Protein AF-U5MR21-F1 (afdb_monomer)

Nearest PDB structures (foldseek):
  6t9i-assembly1_B  TM=2.446E-01  e=3.624E+00  Saccharomyces cerevisiae S288C
  7np7-assembly1_DB  TM=2.078E-01  e=9.276E+00  Mycobacterium tuberculosis H37Rv

Radius of gyration: 25.92 Å; Cα contacts (8 Å, |Δi|>4): 46; chains: 1; bounding box: 43×28×65 Å

Sequence (100 aa):
MKKTINEFYAYNGNMGLSNFCKGKNMTKSQFHYFKKKLNINKETVIFHAVSLNEDANIIKSTETSAANEVIISIRKAKIHIPSSEILLISSIIKELMAKC

pLDDT: mean 79.18, std 14.65, range [44.41, 94.44]

Structure (mmCIF, N/CA/C/O backbone):
data_AF-U5MR21-F1
#
_entry.id   AF-U5MR21-F1
#
loop_
_atom_site.group_PDB
_atom_site.id
_atom_site.type_symbol
_atom_site.label_atom_id
_atom_site.label_alt_id
_atom_site.label_comp_id
_atom_site.label_asym_id
_atom_site.label_entity_id
_atom_site.label_seq_id
_atom_site.pdbx_PDB_ins_code
_atom_site.Cartn_x
_atom_site.Cartn_y
_atom_site.Cartn_z
_atom_site.occupancy
_atom_site.B_iso_or_equiv
_atom_site.auth_seq_id
_atom_site.auth_comp_id
_atom_site.auth_asym_id
_atom_site.auth_atom_id
_atom_site.pdbx_PDB_model_num
ATOM 1 N N . MET A 1 1 ? -16.718 1.307 26.752 1.00 84.75 1 MET A N 1
ATOM 2 C CA . MET A 1 1 ? -16.078 1.304 25.414 1.00 84.75 1 MET A CA 1
ATOM 3 C C . MET A 1 1 ? -14.656 0.765 25.370 1.00 84.75 1 MET A C 1
ATOM 5 O O . MET A 1 1 ? -14.424 -0.102 24.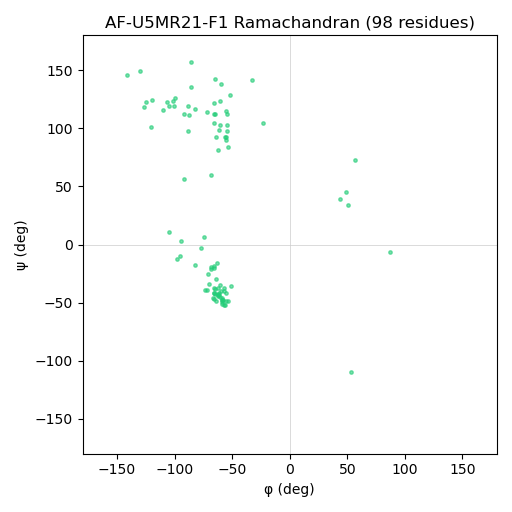541 1.00 84.75 1 MET A O 1
ATOM 9 N N . LYS A 1 2 ? -13.716 1.188 26.234 1.00 84.94 2 LYS A N 1
ATOM 10 C CA . LYS A 1 2 ? -12.339 0.639 26.227 1.00 84.94 2 LYS A CA 1
ATOM 11 C C . LYS A 1 2 ? -12.302 -0.895 26.331 1.00 84.94 2 LYS A C 1
ATOM 13 O O . LYS A 1 2 ? -11.692 -1.548 25.495 1.00 84.94 2 LYS A O 1
ATOM 18 N N . LYS A 1 3 ? -13.048 -1.458 27.290 1.00 87.44 3 LYS A N 1
ATOM 19 C CA . LYS A 1 3 ? -13.216 -2.910 27.474 1.00 87.44 3 LYS A CA 1
ATOM 20 C C . LYS A 1 3 ? -13.736 -3.607 26.209 1.00 87.44 3 LYS A C 1
ATOM 22 O O . LYS A 1 3 ? -13.130 -4.558 25.749 1.00 87.44 3 LYS A O 1
ATOM 27 N N . THR A 1 4 ? -14.796 -3.074 25.604 1.00 88.19 4 THR A N 1
ATOM 28 C CA . THR A 1 4 ? -15.415 -3.610 24.381 1.00 88.19 4 THR A CA 1
ATOM 29 C C . THR A 1 4 ? -14.446 -3.648 23.198 1.00 88.19 4 THR A C 1
ATOM 31 O O . THR A 1 4 ? -14.433 -4.607 22.442 1.00 88.19 4 THR A O 1
ATOM 34 N N . ILE A 1 5 ? -13.611 -2.624 23.027 1.00 88.69 5 ILE A N 1
ATOM 35 C CA . ILE A 1 5 ? -12.630 -2.604 21.934 1.00 88.69 5 ILE A CA 1
ATOM 36 C C . ILE A 1 5 ? -11.501 -3.606 22.200 1.00 88.69 5 ILE A C 1
ATOM 38 O O . ILE A 1 5 ? -11.082 -4.297 21.279 1.00 88.69 5 ILE A O 1
ATOM 42 N N . ASN A 1 6 ? -11.044 -3.740 23.447 1.00 88.56 6 ASN A N 1
ATOM 43 C CA . ASN A 1 6 ? -10.044 -4.749 23.807 1.00 88.56 6 ASN A CA 1
ATOM 44 C C . ASN A 1 6 ? -10.586 -6.179 23.656 1.00 88.56 6 ASN A C 1
ATOM 46 O O . ASN A 1 6 ? -9.863 -7.047 23.181 1.00 88.56 6 ASN A O 1
ATOM 50 N N . GLU A 1 7 ? -11.861 -6.408 23.993 1.00 89.44 7 GLU A N 1
ATOM 51 C CA . GLU A 1 7 ? -12.549 -7.682 23.744 1.00 89.44 7 GLU A CA 1
ATOM 52 C C . GLU A 1 7 ? -12.484 -8.061 22.261 1.00 89.44 7 GLU A C 1
ATOM 54 O O . GLU A 1 7 ? -12.204 -9.212 21.963 1.00 89.44 7 GLU A O 1
ATOM 59 N N . PHE A 1 8 ? -12.669 -7.113 21.330 1.00 88.94 8 PHE A N 1
ATOM 60 C CA . PHE A 1 8 ? -12.541 -7.391 19.893 1.00 88.94 8 PHE A CA 1
ATOM 61 C C . PHE A 1 8 ? -11.150 -7.922 19.517 1.00 88.94 8 PHE A C 1
ATOM 63 O O . PHE A 1 8 ? -11.051 -8.912 18.795 1.00 88.94 8 PHE A O 1
ATOM 70 N N . TYR A 1 9 ? -10.080 -7.301 20.020 1.00 85.81 9 TYR A N 1
ATOM 71 C CA . TYR A 1 9 ? -8.713 -7.738 19.714 1.00 85.81 9 TYR A CA 1
ATOM 72 C C . TYR A 1 9 ? -8.343 -9.068 20.378 1.00 85.81 9 TYR A C 1
ATOM 74 O O . TYR A 1 9 ? -7.52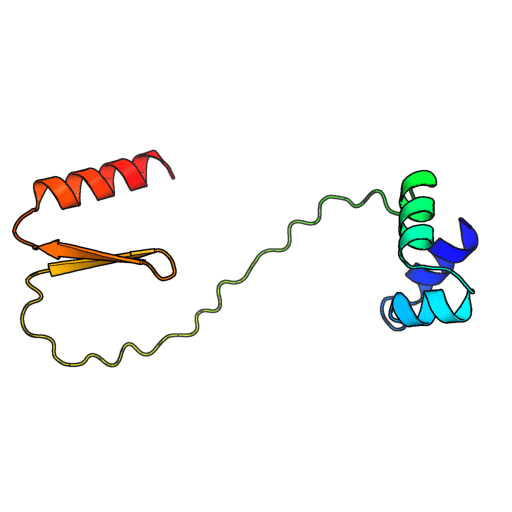9 -9.801 19.829 1.00 85.81 9 TYR A O 1
ATOM 82 N N . ALA A 1 10 ? -8.986 -9.428 21.492 1.00 87.00 10 ALA A N 1
ATOM 83 C CA . ALA A 1 10 ? -8.800 -10.733 22.126 1.00 87.00 10 ALA A CA 1
ATOM 84 C C . ALA A 1 10 ? -9.300 -11.906 21.259 1.00 87.00 10 ALA A C 1
ATOM 86 O O . ALA A 1 10 ? -8.874 -13.039 21.468 1.00 87.00 10 ALA A O 1
ATOM 87 N N . TYR A 1 11 ? -10.159 -11.655 20.261 1.00 84.00 11 TYR A N 1
ATOM 88 C CA . TYR A 1 11 ? -10.621 -12.691 19.332 1.00 84.00 11 TYR A CA 1
ATOM 89 C C . TYR A 1 11 ? -9.593 -13.064 18.247 1.00 84.00 11 TYR A C 1
ATOM 91 O O . TYR A 1 11 ? -9.888 -13.964 17.464 1.00 84.00 11 TYR A O 1
ATOM 99 N N . ASN A 1 12 ? -8.420 -12.408 18.169 1.00 74.81 12 ASN A N 1
ATOM 100 C CA . ASN A 1 12 ? -7.303 -12.750 17.263 1.00 74.81 12 ASN A CA 1
ATOM 101 C C . ASN A 1 12 ? -7.719 -13.100 15.812 1.00 74.81 12 ASN A C 1
ATOM 103 O O . ASN A 1 12 ? -7.180 -14.012 15.197 1.00 74.81 12 ASN A O 1
ATOM 107 N N . GLY A 1 13 ? -8.697 -12.381 15.250 1.00 76.62 13 GLY A N 1
ATOM 108 C CA . GLY A 1 13 ? -9.152 -12.580 13.866 1.00 76.62 13 GLY A CA 1
ATOM 109 C C . GLY A 1 13 ? -10.245 -13.639 13.660 1.00 76.62 13 GLY A C 1
ATOM 110 O O . GLY A 1 13 ? -10.819 -13.689 12.577 1.00 76.62 13 GLY A O 1
ATOM 111 N N . ASN A 1 14 ? -10.631 -14.400 14.691 1.00 82.69 14 ASN A N 1
ATOM 112 C CA . ASN A 1 14 ? -11.711 -15.397 14.602 1.00 82.69 14 ASN A CA 1
ATOM 113 C C . ASN A 1 14 ? -13.104 -14.774 14.407 1.00 82.69 14 ASN A C 1
ATOM 115 O O . ASN A 1 14 ? -14.042 -15.446 13.981 1.00 82.69 14 ASN A O 1
ATOM 119 N N . MET A 1 15 ? -13.265 -13.485 14.723 1.00 85.81 15 MET A N 1
ATOM 120 C CA . MET A 1 15 ? -14.524 -12.761 14.574 1.00 85.81 15 MET A CA 1
ATOM 121 C C . MET A 1 15 ? -14.316 -11.486 13.758 1.00 85.81 15 MET A C 1
ATOM 123 O O . MET A 1 15 ? -13.606 -10.569 14.168 1.00 85.81 15 MET A O 1
ATOM 127 N N . GLY A 1 16 ? -14.989 -11.394 12.609 1.00 89.12 16 GLY A N 1
ATOM 128 C CA . GLY A 1 16 ? -14.962 -10.190 11.784 1.00 89.12 16 GLY A CA 1
ATOM 129 C C . GLY A 1 16 ? -15.601 -8.989 12.490 1.00 89.12 16 GLY A C 1
ATOM 130 O O . GLY A 1 16 ? -16.645 -9.116 13.138 1.00 89.12 16 GLY A O 1
ATOM 131 N N . LEU A 1 17 ? -15.027 -7.795 12.292 1.00 89.88 17 LEU A N 1
ATOM 132 C CA . LEU A 1 17 ? -15.481 -6.544 12.922 1.00 89.88 17 LEU A CA 1
ATOM 133 C C . LEU A 1 17 ? -16.985 -6.291 12.743 1.00 89.88 17 LEU A C 1
ATOM 135 O O . LEU A 1 17 ? -17.644 -5.793 13.651 1.00 89.88 17 LEU A O 1
ATOM 139 N N . SER A 1 18 ? -17.545 -6.661 11.588 1.00 91.00 18 SER A N 1
ATOM 140 C CA . SER A 1 18 ? -18.973 -6.486 11.308 1.00 91.00 18 SER A CA 1
ATOM 141 C C . SER A 1 18 ? -19.866 -7.327 12.223 1.00 91.00 18 SER A C 1
ATOM 143 O O . SER A 1 18 ? -20.880 -6.829 12.705 1.00 91.00 18 SER A O 1
ATOM 145 N N . ASN A 1 19 ? -19.491 -8.582 12.476 1.00 91.69 19 ASN A N 1
ATOM 146 C CA . ASN A 1 19 ? -20.252 -9.484 13.341 1.00 91.69 19 ASN A CA 1
ATOM 147 C C . ASN A 1 19 ? -20.091 -9.084 14.806 1.00 91.69 19 ASN A C 1
ATOM 149 O O . ASN A 1 19 ? -21.068 -9.068 15.551 1.00 91.69 19 ASN A O 1
ATOM 153 N N . PHE A 1 20 ? -18.882 -8.673 15.196 1.00 93.94 20 PHE A N 1
ATOM 154 C CA . PHE A 1 20 ? -18.624 -8.138 16.529 1.00 93.94 20 PHE A CA 1
ATOM 155 C C . PHE A 1 20 ? -19.482 -6.897 16.822 1.00 93.94 20 PHE A C 1
ATOM 157 O O . PHE A 1 20 ? -20.145 -6.814 17.854 1.00 93.94 20 PHE A O 1
ATOM 164 N N . CYS A 1 21 ? -19.520 -5.952 15.878 1.00 92.69 21 CYS A N 1
ATOM 165 C CA . CYS A 1 21 ? -20.306 -4.725 15.988 1.00 92.69 21 CYS A CA 1
ATOM 166 C C . CYS A 1 21 ? -21.815 -5.007 16.102 1.00 92.69 21 CYS A C 1
ATOM 168 O O . CYS A 1 21 ? -22.473 -4.409 16.954 1.00 92.69 21 CYS A O 1
ATOM 170 N N . LYS A 1 22 ? -22.346 -5.968 15.327 1.00 92.50 22 LYS A N 1
ATOM 171 C CA . LYS A 1 22 ? -23.746 -6.418 15.438 1.00 92.50 22 LYS A CA 1
ATOM 172 C C . LYS A 1 22 ? -24.067 -6.952 16.837 1.00 92.50 22 LYS A C 1
ATOM 174 O O . LYS A 1 22 ? -25.029 -6.501 17.442 1.00 92.50 22 LYS A O 1
ATOM 179 N N . GLY A 1 23 ? -23.236 -7.845 17.381 1.00 90.88 23 GLY A N 1
ATOM 180 C CA . GLY A 1 23 ? -23.455 -8.427 18.714 1.00 90.88 23 GLY A CA 1
ATOM 181 C C . GLY A 1 23 ? -23.354 -7.424 19.870 1.00 90.88 23 GLY A C 1
ATOM 182 O O . GLY A 1 23 ? -23.865 -7.675 20.957 1.00 90.88 23 GLY A O 1
ATOM 183 N N . LYS A 1 24 ? -22.704 -6.276 19.649 1.00 90.62 24 LYS A N 1
ATOM 184 C CA . LYS A 1 24 ? -22.558 -5.198 20.638 1.00 90.62 24 LYS A CA 1
ATOM 185 C C . LYS A 1 24 ? -23.467 -3.989 20.364 1.00 90.62 24 LYS A C 1
ATOM 187 O O . LYS A 1 24 ? -23.271 -2.962 21.008 1.00 90.62 24 LYS A O 1
ATOM 192 N N . ASN A 1 25 ? -24.427 -4.091 19.433 1.00 91.94 25 ASN A N 1
ATOM 193 C CA . ASN A 1 25 ? -25.327 -2.999 19.023 1.00 91.94 25 ASN A CA 1
ATOM 194 C C . ASN A 1 25 ? -24.588 -1.687 18.707 1.00 91.94 25 ASN A C 1
ATOM 196 O O . ASN A 1 25 ? -24.970 -0.605 19.147 1.00 91.94 25 ASN A O 1
ATOM 200 N N . MET A 1 26 ? -23.492 -1.788 17.956 1.00 93.00 26 MET A N 1
ATOM 201 C CA . MET A 1 26 ? -22.626 -0.661 17.621 1.00 93.00 26 MET A CA 1
ATOM 202 C C . MET A 1 26 ? -22.365 -0.618 16.115 1.00 93.00 26 MET A C 1
ATOM 204 O O . MET A 1 26 ? -22.302 -1.650 15.452 1.00 93.00 26 MET A O 1
ATOM 208 N N . THR A 1 27 ? -22.169 0.574 15.555 1.00 94.44 27 THR A N 1
ATOM 209 C CA . THR A 1 27 ? -21.739 0.730 14.159 1.00 94.44 27 THR A CA 1
ATOM 210 C C . THR A 1 27 ? -20.215 0.658 14.024 1.00 94.44 27 THR A C 1
ATOM 212 O O . THR A 1 27 ? -19.469 0.981 14.952 1.00 94.44 27 THR A O 1
ATOM 215 N N . LYS A 1 28 ? -19.715 0.308 12.832 1.00 93.62 28 LYS A N 1
ATOM 216 C CA . LYS A 1 28 ? -18.266 0.333 12.548 1.00 93.62 28 LYS A CA 1
ATOM 217 C C . LYS A 1 28 ? -17.666 1.722 12.798 1.00 93.62 28 LYS A C 1
ATOM 219 O O . LYS A 1 28 ? -16.589 1.836 13.376 1.00 93.62 28 LYS A O 1
ATOM 224 N N . SER A 1 29 ? -18.383 2.783 12.430 1.00 93.56 29 SER A N 1
ATOM 225 C CA . SER A 1 29 ? -17.942 4.166 12.643 1.00 93.56 29 SER A CA 1
ATOM 226 C C . SER A 1 29 ? -17.773 4.490 14.127 1.00 93.56 29 SER A C 1
ATOM 228 O O . SER A 1 29 ? -16.753 5.056 14.514 1.00 93.56 29 SER A O 1
ATOM 230 N N . GLN A 1 30 ? -18.722 4.076 14.974 1.00 93.50 30 GLN A N 1
ATOM 231 C CA . GLN A 1 30 ? -18.607 4.228 16.427 1.00 93.50 30 GLN A CA 1
ATOM 232 C C . GLN A 1 30 ? -17.413 3.443 16.978 1.00 93.50 30 GLN A C 1
ATOM 234 O O . GLN A 1 30 ? -16.647 3.984 17.777 1.00 93.50 30 GLN A O 1
ATOM 239 N N . PHE A 1 31 ? -17.202 2.209 16.510 1.00 93.69 31 PHE A N 1
ATOM 240 C CA . PHE A 1 31 ? -16.036 1.412 16.891 1.00 93.69 31 PHE A CA 1
ATOM 241 C C . PHE A 1 31 ? -14.725 2.153 16.584 1.00 93.69 31 PHE A C 1
ATOM 243 O O . PHE A 1 31 ? -13.900 2.341 17.480 1.00 93.69 31 PHE A O 1
ATOM 250 N N . HIS A 1 32 ? -14.547 2.630 15.347 1.00 92.00 32 HIS A N 1
ATOM 251 C CA . HIS A 1 32 ? -13.340 3.355 14.939 1.00 92.00 32 HIS A CA 1
ATOM 252 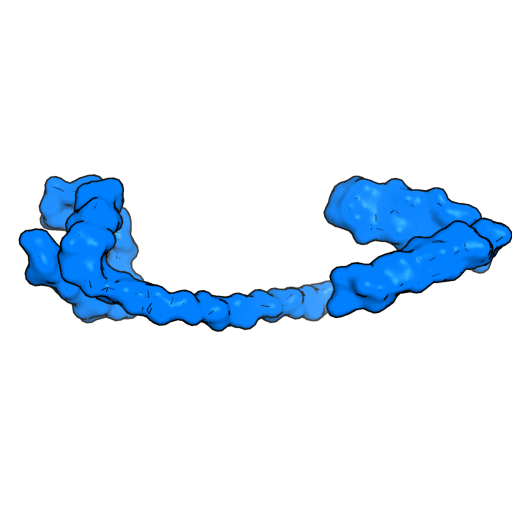C C . HIS A 1 32 ? -13.178 4.692 15.673 1.00 92.00 32 HIS A C 1
ATOM 254 O O . HIS A 1 32 ? -12.066 5.032 16.081 1.00 92.00 32 HIS A O 1
ATOM 260 N N . TYR A 1 33 ? -14.274 5.420 15.904 1.00 93.69 33 TYR A N 1
ATOM 261 C CA . TYR A 1 33 ? -14.263 6.662 16.675 1.00 93.69 33 TYR A CA 1
ATOM 262 C C . TYR A 1 33 ? -13.746 6.429 18.097 1.00 93.69 33 TYR A C 1
ATOM 264 O O . TYR A 1 33 ? -12.815 7.105 18.534 1.00 93.69 33 TYR A O 1
ATOM 272 N N . PHE A 1 34 ? -14.294 5.441 18.811 1.00 91.38 34 PHE A N 1
ATOM 273 C CA . PHE A 1 34 ? -13.857 5.134 20.172 1.00 91.38 34 PHE A CA 1
ATOM 274 C C . PHE A 1 34 ? -12.454 4.526 20.213 1.00 91.38 34 PHE A C 1
ATOM 276 O O . PHE A 1 34 ? -11.705 4.845 21.133 1.00 91.38 34 PHE A O 1
ATOM 283 N N . LYS A 1 35 ? -12.060 3.722 19.215 1.00 89.50 35 LYS A N 1
ATOM 284 C CA . LYS A 1 35 ? -10.684 3.214 19.075 1.00 89.50 35 LYS A CA 1
ATOM 285 C C . LYS A 1 35 ? -9.692 4.374 19.017 1.00 89.50 35 LYS A C 1
ATOM 287 O O . LYS A 1 35 ? -8.764 4.421 19.822 1.00 89.50 35 LYS A O 1
ATOM 292 N N . LYS A 1 36 ? -9.941 5.339 18.122 1.00 88.56 36 LYS A N 1
ATOM 293 C CA . LYS A 1 36 ? -9.112 6.539 17.947 1.00 88.56 36 LYS A CA 1
ATOM 294 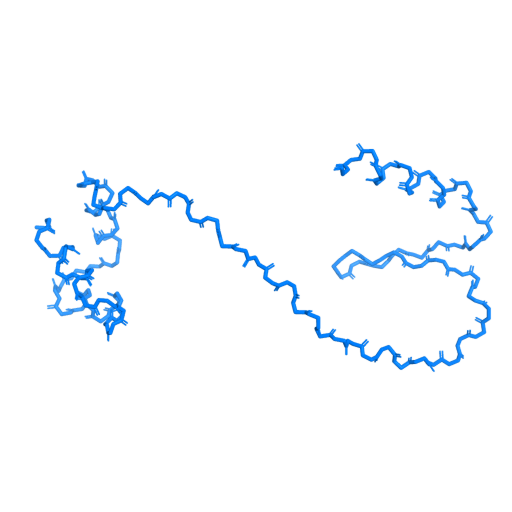C C . LYS A 1 36 ? -9.126 7.422 19.195 1.00 88.56 36 LYS A C 1
ATOM 296 O O . LYS A 1 36 ? -8.069 7.792 19.689 1.00 88.56 36 LYS A O 1
ATOM 301 N N . LYS A 1 37 ? -10.309 7.713 19.749 1.00 89.69 37 LYS A N 1
ATOM 302 C CA . LYS A 1 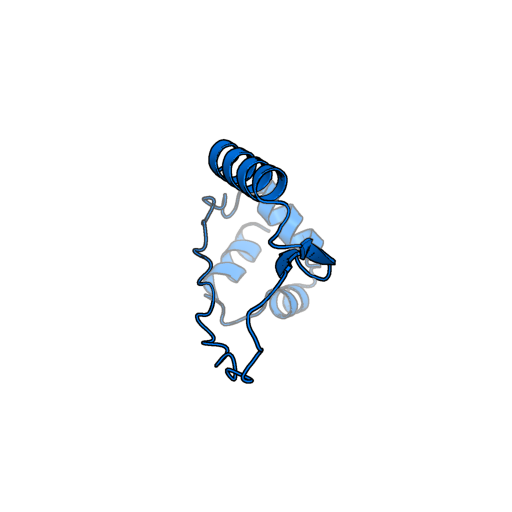37 ? -10.475 8.563 20.942 1.00 89.69 37 LYS A CA 1
ATOM 303 C C . LYS A 1 37 ? -9.765 8.003 22.176 1.00 89.69 37 LYS A C 1
ATOM 305 O O . LYS A 1 37 ? -9.276 8.767 22.997 1.00 89.69 37 LYS A O 1
ATOM 310 N N . LEU A 1 38 ? -9.727 6.680 22.317 1.00 88.69 38 LEU A N 1
ATOM 311 C CA . LEU A 1 38 ? -9.132 5.998 23.467 1.00 88.69 38 LEU A CA 1
ATOM 312 C C . LEU A 1 38 ? -7.667 5.591 23.239 1.00 88.69 38 LEU A C 1
ATOM 314 O O . LEU A 1 38 ? -7.091 4.958 24.122 1.00 88.69 38 LEU A O 1
ATOM 318 N N . ASN A 1 39 ? -7.073 5.935 22.086 1.00 83.88 39 ASN A N 1
ATOM 319 C CA . ASN A 1 39 ? -5.715 5.541 21.687 1.00 83.88 39 ASN A CA 1
ATOM 320 C C . ASN A 1 39 ? -5.452 4.027 21.827 1.00 83.88 39 ASN A C 1
ATOM 322 O O . ASN A 1 39 ? -4.346 3.605 22.163 1.00 83.88 39 ASN A O 1
ATOM 326 N N . ILE A 1 40 ? -6.477 3.203 21.591 1.00 75.88 40 ILE A N 1
ATOM 327 C CA . ILE A 1 40 ? -6.357 1.743 21.654 1.00 75.88 40 ILE A CA 1
ATOM 328 C C . ILE A 1 40 ? -5.777 1.286 20.322 1.00 75.88 40 ILE A C 1
ATOM 330 O O . ILE A 1 40 ? -6.405 1.485 19.281 1.00 75.88 40 ILE A O 1
ATOM 334 N N . ASN A 1 41 ? -4.585 0.692 20.370 1.00 64.31 41 ASN A N 1
ATOM 335 C CA . ASN A 1 41 ? -3.739 0.429 19.209 1.00 64.31 41 ASN A CA 1
ATOM 336 C C . ASN A 1 41 ? -3.433 1.724 18.450 1.00 64.31 41 ASN A C 1
ATOM 338 O O . ASN A 1 41 ? -3.953 1.945 17.356 1.00 64.31 41 ASN A O 1
ATOM 342 N N . LYS A 1 42 ? -2.574 2.582 19.023 1.00 61.78 42 LYS A N 1
ATOM 343 C CA . LYS A 1 42 ? -1.723 3.449 18.194 1.00 61.78 42 LYS A CA 1
ATOM 344 C C . LYS A 1 42 ? -0.951 2.505 17.279 1.00 61.78 42 LYS A C 1
ATOM 346 O O . LYS A 1 42 ? 0.030 1.910 17.708 1.00 61.78 42 LYS A O 1
ATOM 351 N N . GLU A 1 43 ? -1.502 2.266 16.096 1.00 61.97 43 GLU A N 1
ATOM 352 C CA . GLU A 1 43 ? -0.906 1.411 15.084 1.00 61.97 43 GLU A CA 1
ATOM 353 C C . GLU A 1 43 ? 0.498 1.952 14.840 1.00 61.97 43 GLU A C 1
ATOM 355 O O . GLU A 1 43 ? 0.679 3.075 14.367 1.00 61.97 43 GLU A O 1
ATOM 360 N N . THR A 1 44 ? 1.500 1.170 15.237 1.00 59.19 44 THR A N 1
ATOM 361 C CA . THR A 1 44 ? 2.802 1.253 14.597 1.00 59.19 44 THR A CA 1
ATOM 362 C C . THR A 1 44 ? 2.520 1.130 13.109 1.00 59.19 44 THR A C 1
ATOM 364 O O . THR A 1 44 ? 1.745 0.271 12.698 1.00 59.19 44 THR A O 1
ATOM 367 N N . VAL A 1 45 ? 3.037 2.047 12.301 1.00 60.38 45 VAL A N 1
ATOM 368 C CA . VAL A 1 45 ? 2.858 1.974 10.851 1.00 60.38 45 VAL A CA 1
ATOM 369 C C . VAL A 1 45 ? 3.489 0.658 10.396 1.00 60.38 45 V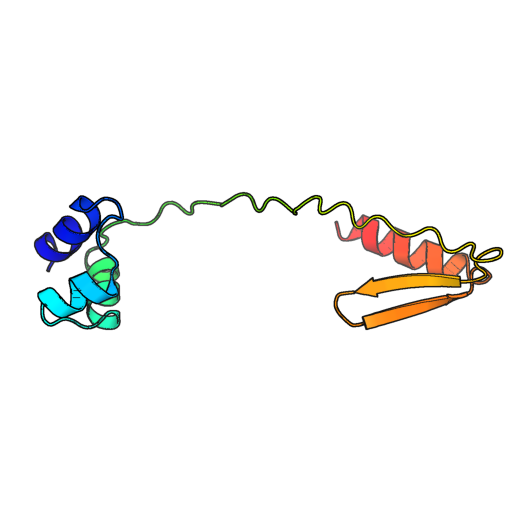AL A C 1
ATOM 371 O O . VAL A 1 45 ? 4.710 0.532 10.371 1.00 60.38 45 VAL A O 1
ATOM 374 N N . ILE A 1 46 ? 2.661 -0.354 10.122 1.00 61.75 46 ILE A N 1
ATOM 375 C CA . ILE A 1 46 ? 3.127 -1.658 9.655 1.00 61.75 46 ILE A CA 1
ATOM 376 C C . ILE A 1 46 ? 3.209 -1.567 8.138 1.00 61.75 46 ILE A C 1
ATOM 378 O O . ILE A 1 46 ? 2.204 -1.689 7.432 1.00 61.75 46 ILE A O 1
ATOM 382 N N . PHE A 1 47 ? 4.416 -1.321 7.638 1.00 63.41 47 PHE A N 1
ATOM 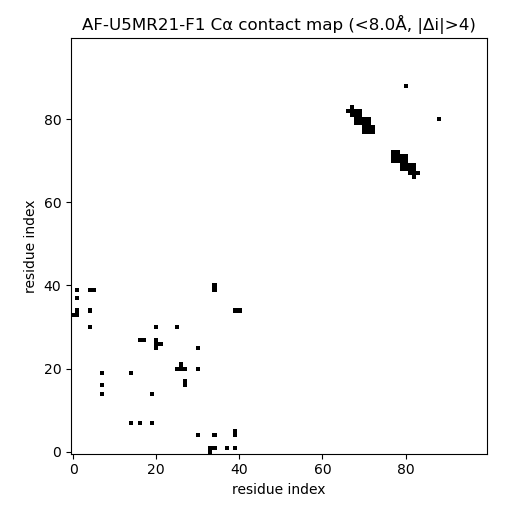383 C CA . PHE A 1 47 ? 4.712 -1.467 6.222 1.00 63.41 47 PHE A CA 1
ATOM 384 C C . PHE A 1 47 ? 4.573 -2.944 5.859 1.00 63.41 47 PHE A C 1
ATOM 386 O O . PHE A 1 47 ? 5.336 -3.786 6.325 1.00 63.41 47 PHE A O 1
ATOM 393 N N . HIS A 1 48 ? 3.563 -3.259 5.055 1.00 58.69 48 HIS A N 1
ATOM 394 C CA . HIS A 1 48 ? 3.415 -4.587 4.481 1.00 58.69 48 HIS A CA 1
ATOM 395 C C . HIS A 1 48 ? 4.197 -4.602 3.173 1.00 58.69 48 HIS A C 1
ATOM 397 O O . HIS A 1 48 ? 3.919 -3.804 2.276 1.00 58.69 48 HIS A O 1
ATOM 403 N N . ALA A 1 49 ? 5.194 -5.481 3.080 1.00 68.62 49 ALA A N 1
ATOM 404 C CA . ALA A 1 49 ? 5.875 -5.732 1.821 1.00 68.62 49 ALA A CA 1
ATOM 405 C C . ALA A 1 49 ? 4.845 -6.257 0.811 1.00 68.62 49 ALA A C 1
ATOM 407 O O . ALA A 1 49 ? 4.142 -7.232 1.078 1.00 68.62 49 ALA A O 1
ATOM 408 N N . VAL A 1 50 ? 4.727 -5.584 -0.331 1.00 66.81 50 VAL A N 1
ATOM 409 C CA . VAL A 1 50 ? 3.915 -6.066 -1.447 1.00 66.81 50 VAL A CA 1
ATOM 410 C C . VAL A 1 50 ? 4.818 -6.964 -2.279 1.00 66.81 50 VAL A C 1
ATOM 412 O O . VAL A 1 50 ? 5.769 -6.481 -2.890 1.00 66.81 50 VAL A O 1
ATOM 415 N N . SER A 1 51 ? 4.540 -8.266 -2.292 1.00 67.06 51 SER A N 1
ATOM 416 C CA . SER A 1 51 ? 5.128 -9.162 -3.281 1.00 67.06 51 SER A CA 1
ATOM 417 C C . SER A 1 51 ? 4.474 -8.857 -4.624 1.00 67.06 51 SER A C 1
ATOM 419 O O . SER A 1 51 ? 3.268 -9.048 -4.795 1.00 67.06 51 SER A O 1
ATOM 421 N N . LEU A 1 52 ? 5.251 -8.347 -5.576 1.00 67.00 52 LEU A N 1
ATOM 422 C CA . LEU A 1 52 ? 4.843 -8.390 -6.972 1.00 67.00 52 LEU A CA 1
ATOM 423 C C . LEU A 1 52 ? 4.820 -9.870 -7.337 1.00 67.00 52 LEU A C 1
ATOM 425 O O . LEU A 1 52 ? 5.865 -10.513 -7.304 1.00 67.00 52 LEU A O 1
ATOM 429 N N . ASN A 1 53 ? 3.634 -10.427 -7.587 1.00 60.75 53 ASN A N 1
ATOM 430 C CA . ASN A 1 53 ? 3.548 -11.781 -8.110 1.00 60.75 53 ASN A CA 1
ATOM 431 C C . ASN A 1 53 ? 4.389 -11.814 -9.385 1.00 60.75 53 ASN A C 1
ATOM 433 O O . ASN A 1 53 ? 4.057 -11.149 -10.369 1.00 60.75 53 ASN A O 1
ATOM 437 N N . GLU A 1 54 ? 5.469 -12.590 -9.359 1.00 58.75 54 GLU A N 1
ATOM 438 C CA . GLU A 1 54 ? 6.111 -13.123 -10.551 1.00 58.75 54 GLU A CA 1
ATOM 439 C C . GLU A 1 54 ? 5.153 -14.149 -11.163 1.00 58.75 54 GLU A C 1
ATOM 441 O O . GLU A 1 54 ? 5.461 -15.330 -11.302 1.00 58.75 54 GLU A O 1
ATOM 446 N N . ASP A 1 55 ? 3.947 -13.709 -11.526 1.00 53.34 55 ASP A N 1
ATOM 447 C CA . ASP A 1 55 ? 3.228 -14.375 -12.587 1.00 53.34 55 ASP A CA 1
ATOM 448 C C . ASP A 1 55 ? 4.117 -14.140 -13.799 1.00 53.34 55 ASP A C 1
ATOM 450 O O . ASP A 1 55 ? 4.082 -13.083 -14.438 1.00 53.34 55 ASP A O 1
ATOM 454 N N . ALA A 1 56 ? 5.002 -15.110 -14.033 1.00 51.12 56 ALA A N 1
ATOM 455 C CA . ALA A 1 56 ? 5.670 -15.328 -15.288 1.00 51.12 56 ALA A CA 1
ATOM 456 C C . ALA A 1 56 ? 4.552 -15.431 -16.322 1.00 51.12 56 ALA A C 1
ATOM 458 O O . ALA A 1 56 ? 4.061 -16.508 -16.657 1.00 51.12 56 ALA A O 1
ATOM 459 N N . ASN A 1 57 ? 4.101 -14.270 -16.795 1.00 52.91 57 ASN A N 1
ATOM 460 C CA . ASN A 1 57 ? 3.461 -14.135 -18.072 1.00 52.91 57 ASN A CA 1
ATOM 461 C C . ASN A 1 57 ? 4.488 -14.733 -19.011 1.00 52.91 57 ASN A C 1
ATOM 463 O O . ASN A 1 57 ? 5.492 -14.102 -19.335 1.00 52.91 57 ASN A O 1
ATOM 467 N N . ILE A 1 58 ? 4.272 -16.000 -19.353 1.00 54.03 58 ILE A N 1
ATOM 468 C CA . ILE A 1 58 ? 4.885 -16.646 -20.489 1.00 54.03 58 ILE A CA 1
ATOM 469 C C . ILE A 1 58 ? 4.501 -15.728 -21.641 1.00 54.03 58 ILE A C 1
ATOM 471 O O . ILE A 1 58 ? 3.393 -15.799 -22.177 1.00 54.03 58 ILE A O 1
ATOM 475 N N . ILE A 1 59 ? 5.386 -14.777 -21.940 1.00 53.59 59 ILE A N 1
ATOM 476 C CA . ILE A 1 59 ? 5.343 -13.996 -23.156 1.00 53.59 59 ILE A CA 1
ATOM 477 C C . ILE A 1 59 ? 5.496 -15.079 -24.204 1.00 53.59 59 ILE A C 1
ATOM 479 O O . ILE A 1 59 ? 6.587 -15.599 -24.420 1.00 53.59 59 ILE A O 1
ATOM 483 N N . LYS A 1 60 ? 4.369 -15.508 -24.777 1.00 45.78 60 LYS A N 1
ATOM 484 C CA . LYS A 1 60 ? 4.376 -16.270 -26.012 1.00 45.78 60 LYS A CA 1
ATOM 485 C C . LYS A 1 60 ? 5.162 -15.392 -26.967 1.00 45.78 60 LYS A C 1
ATOM 487 O O . LYS A 1 60 ? 4.651 -14.358 -27.399 1.00 45.78 60 LYS A O 1
ATOM 492 N N . SER A 1 61 ? 6.415 -15.764 -27.203 1.00 46.38 61 SER A N 1
ATOM 493 C CA . SER A 1 61 ? 7.258 -15.214 -28.247 1.00 46.38 61 SER A CA 1
ATOM 494 C C . SER A 1 61 ? 6.567 -15.564 -29.554 1.00 46.38 61 SER A C 1
ATOM 496 O O . SER A 1 61 ? 6.831 -16.587 -30.177 1.00 46.38 61 SER A O 1
ATOM 498 N N . THR A 1 62 ? 5.574 -14.756 -29.901 1.00 44.41 62 THR A N 1
ATOM 499 C CA . THR A 1 62 ? 5.150 -14.635 -31.278 1.00 44.41 62 THR A CA 1
ATOM 500 C C . THR A 1 62 ? 6.343 -14.011 -31.967 1.00 44.41 62 THR A C 1
ATOM 502 O O . THR A 1 62 ? 6.883 -13.006 -31.508 1.00 44.41 62 THR A O 1
ATOM 505 N N . GLU A 1 63 ? 6.843 -14.715 -32.969 1.00 52.31 63 GLU A N 1
ATOM 506 C CA . GLU A 1 63 ? 7.937 -14.291 -33.821 1.00 52.31 63 GLU A CA 1
ATOM 507 C C . GLU A 1 63 ? 7.577 -12.935 -34.437 1.00 52.31 63 GLU A C 1
ATOM 509 O O . GLU A 1 63 ? 6.930 -12.852 -35.477 1.00 52.31 63 GLU A O 1
ATOM 514 N N . THR A 1 64 ? 7.928 -11.846 -33.762 1.00 46.88 64 THR A N 1
ATOM 515 C CA . THR A 1 64 ? 7.819 -10.509 -34.331 1.00 46.88 64 THR A CA 1
ATOM 516 C C . THR A 1 64 ? 9.144 -10.184 -34.983 1.00 46.88 64 THR A C 1
ATOM 518 O O . THR A 1 64 ? 10.171 -10.044 -34.316 1.00 46.88 64 THR A O 1
ATOM 521 N N . SER A 1 65 ? 9.090 -10.100 -36.312 1.00 52.22 65 SER A N 1
ATOM 522 C CA . SER A 1 65 ? 10.061 -9.442 -37.178 1.00 52.22 65 SER A CA 1
ATOM 523 C C . SER A 1 65 ? 10.685 -8.231 -36.484 1.00 52.22 65 SER A C 1
ATOM 525 O O . SER A 1 65 ? 9.973 -7.527 -35.770 1.00 52.22 65 SER A O 1
ATOM 527 N N . ALA A 1 66 ? 11.990 -8.018 -36.699 1.00 56.19 66 ALA A N 1
ATOM 528 C CA . ALA A 1 66 ? 12.797 -6.928 -36.141 1.00 56.19 66 ALA A CA 1
ATOM 529 C C . ALA A 1 66 ? 11.940 -5.718 -35.728 1.00 56.19 66 ALA A C 1
ATOM 531 O O . ALA A 1 66 ? 11.408 -5.003 -36.578 1.00 56.19 66 ALA A O 1
ATOM 532 N N . ALA A 1 67 ? 11.729 -5.564 -34.419 1.00 62.47 67 ALA A N 1
ATOM 533 C CA . ALA A 1 67 ? 10.804 -4.575 -33.892 1.00 62.47 67 ALA A CA 1
ATOM 534 C C . ALA A 1 67 ? 11.334 -3.167 -34.205 1.00 62.47 67 ALA A C 1
ATOM 536 O O . ALA A 1 67 ? 12.276 -2.675 -33.582 1.00 62.47 67 ALA A O 1
ATOM 537 N N . ASN A 1 68 ? 10.713 -2.513 -35.187 1.00 78.12 68 ASN A N 1
ATOM 538 C CA . ASN A 1 68 ? 11.009 -1.132 -35.574 1.00 78.12 68 ASN A CA 1
ATOM 539 C C . ASN A 1 68 ? 10.456 -0.106 -34.571 1.00 78.12 68 ASN A C 1
ATOM 541 O O . ASN A 1 68 ? 10.521 1.094 -34.832 1.00 78.12 68 ASN A O 1
ATOM 545 N N . GLU A 1 69 ? 9.908 -0.558 -33.442 1.00 81.00 69 GLU A N 1
ATOM 546 C CA . GLU A 1 69 ? 9.324 0.287 -32.409 1.00 81.00 69 GLU A CA 1
ATOM 547 C C . GLU A 1 69 ? 9.629 -0.214 -30.988 1.00 81.00 69 GLU A C 1
ATOM 549 O O . GLU A 1 69 ? 9.683 -1.412 -30.708 1.00 81.00 69 GLU A O 1
ATOM 554 N N . VAL A 1 70 ? 9.790 0.742 -30.078 1.00 86.19 70 VAL A N 1
ATOM 555 C CA . VAL A 1 70 ? 9.853 0.591 -28.627 1.00 86.19 70 VAL A CA 1
ATOM 556 C C . VAL A 1 70 ? 8.483 0.939 -28.052 1.00 86.19 70 VAL A C 1
ATOM 558 O O . VAL A 1 70 ? 7.959 2.029 -28.284 1.00 86.19 70 VAL A O 1
ATOM 561 N N . ILE A 1 71 ? 7.904 0.027 -27.268 1.00 87.38 71 ILE A N 1
ATOM 562 C CA . ILE A 1 71 ? 6.581 0.210 -26.659 1.00 87.38 71 ILE A CA 1
ATOM 563 C C . ILE A 1 71 ? 6.731 0.391 -25.148 1.00 87.38 71 ILE A C 1
ATOM 565 O O . ILE A 1 71 ? 7.126 -0.533 -24.438 1.00 87.38 71 ILE A O 1
ATOM 569 N N . ILE A 1 72 ? 6.355 1.565 -24.636 1.00 83.88 72 ILE A N 1
ATOM 570 C CA . ILE A 1 72 ? 6.324 1.859 -23.197 1.00 83.88 72 ILE A CA 1
ATOM 571 C C . ILE A 1 72 ? 4.879 1.742 -22.709 1.00 83.88 72 ILE A C 1
ATOM 573 O O . ILE A 1 72 ? 3.991 2.465 -23.162 1.00 83.88 72 ILE A O 1
ATOM 577 N N . SER A 1 73 ? 4.630 0.824 -21.773 1.00 88.19 73 SER A N 1
ATOM 578 C CA . SER A 1 73 ? 3.291 0.568 -21.227 1.00 88.19 73 SER A CA 1
ATOM 579 C C . SER A 1 73 ? 3.147 1.149 -19.819 1.00 88.19 73 SER A C 1
ATOM 581 O O . SER A 1 73 ? 3.842 0.727 -18.899 1.00 88.19 73 SER A O 1
ATOM 583 N N . ILE A 1 74 ? 2.210 2.085 -19.632 1.00 83.00 74 ILE A N 1
ATOM 584 C CA . ILE A 1 74 ? 1.883 2.695 -18.334 1.00 83.00 74 ILE A CA 1
ATOM 585 C C . ILE A 1 74 ? 0.411 2.414 -18.020 1.00 83.00 74 ILE A C 1
ATOM 587 O O . ILE A 1 74 ? -0.500 3.071 -18.529 1.00 83.00 74 ILE A O 1
ATOM 591 N N . ARG A 1 75 ? 0.156 1.429 -17.151 1.00 84.25 75 ARG A N 1
ATOM 592 C CA . ARG A 1 75 ? -1.194 0.905 -16.869 1.00 84.25 75 ARG A CA 1
ATOM 593 C C . ARG A 1 75 ? -1.916 0.495 -18.164 1.00 84.25 75 ARG A C 1
ATOM 595 O O . ARG A 1 75 ? -1.565 -0.510 -18.765 1.00 84.25 75 ARG A O 1
ATOM 602 N N . LYS A 1 76 ? -2.942 1.256 -18.569 1.00 87.25 76 LYS A N 1
ATOM 603 C CA . LYS A 1 76 ? -3.735 1.029 -19.789 1.00 87.25 76 LYS A CA 1
ATOM 604 C C . LYS A 1 76 ? -3.240 1.850 -20.985 1.00 87.25 76 LYS A C 1
ATOM 606 O O . LYS A 1 76 ? -3.724 1.633 -22.090 1.00 87.25 76 LYS A O 1
ATOM 611 N N . ALA A 1 77 ? -2.323 2.792 -20.773 1.00 78.88 77 ALA A N 1
ATOM 612 C CA . ALA A 1 77 ? -1.741 3.589 -21.841 1.00 78.88 77 ALA A CA 1
ATOM 613 C C . ALA A 1 77 ? -0.551 2.848 -22.460 1.00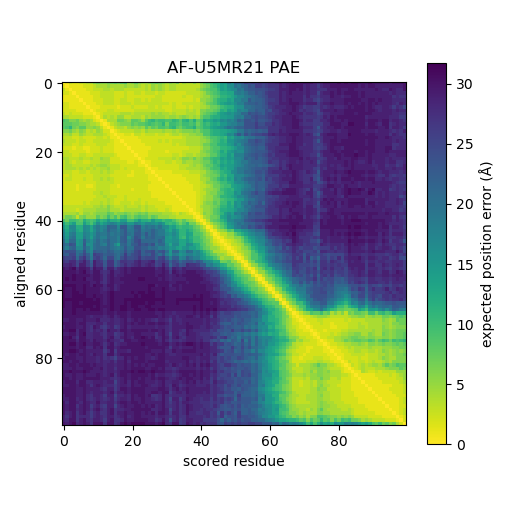 78.88 77 ALA A C 1
ATOM 615 O O . ALA A 1 77 ? 0.289 2.306 -21.738 1.00 78.88 77 ALA A O 1
ATOM 616 N N . LYS A 1 78 ? -0.483 2.849 -23.791 1.00 88.25 78 LYS A N 1
ATOM 617 C CA . LYS A 1 78 ? 0.643 2.331 -24.570 1.00 88.25 78 LYS A CA 1
ATOM 618 C C . LYS A 1 78 ? 1.207 3.468 -25.408 1.00 88.25 78 LYS A C 1
ATOM 620 O O . LYS A 1 78 ? 0.461 4.107 -26.144 1.00 88.25 78 LYS A O 1
ATOM 625 N N . ILE A 1 79 ? 2.499 3.727 -25.259 1.00 85.25 79 ILE A N 1
ATOM 626 C CA . ILE A 1 79 ? 3.235 4.725 -26.031 1.00 85.25 79 ILE A CA 1
ATOM 627 C C . ILE A 1 79 ? 4.112 3.962 -27.016 1.00 85.25 79 ILE A C 1
ATOM 629 O O . ILE A 1 79 ? 4.915 3.131 -26.598 1.00 85.25 79 ILE A O 1
ATOM 633 N N . HIS A 1 80 ? 3.933 4.241 -28.302 1.00 87.44 80 HIS A N 1
ATOM 634 C CA . HIS A 1 80 ? 4.696 3.643 -29.393 1.00 87.44 80 HIS A CA 1
ATOM 635 C C . HIS A 1 80 ? 5.754 4.642 -29.855 1.00 87.44 80 HIS A C 1
ATOM 637 O O . HIS A 1 80 ? 5.415 5.777 -30.189 1.00 87.44 80 HIS A O 1
ATOM 643 N N . ILE A 1 81 ? 7.021 4.237 -29.842 1.00 85.31 81 ILE A N 1
ATOM 644 C CA . ILE A 1 81 ? 8.153 5.076 -30.242 1.00 85.31 81 ILE A CA 1
ATOM 645 C C . ILE A 1 81 ? 8.925 4.340 -31.335 1.00 85.31 81 ILE A C 1
ATOM 647 O O . ILE A 1 81 ? 9.395 3.236 -31.078 1.00 85.31 81 ILE A O 1
ATOM 651 N N . PRO A 1 82 ? 9.113 4.906 -32.534 1.00 89.06 82 PRO A N 1
ATOM 652 C CA . PRO A 1 82 ? 9.957 4.288 -33.550 1.00 89.06 82 PRO A CA 1
ATOM 653 C C . PRO A 1 82 ? 11.401 4.102 -33.059 1.00 89.06 82 PRO A C 1
ATOM 655 O O . PRO A 1 82 ? 11.997 5.014 -32.486 1.00 89.06 82 PRO A O 1
ATOM 658 N N . SER A 1 83 ? 12.012 2.953 -33.349 1.00 81.12 83 SER A N 1
ATOM 659 C CA . SER A 1 83 ? 13.406 2.643 -32.988 1.00 81.12 83 SER A CA 1
ATOM 660 C C . SER A 1 83 ? 14.423 3.572 -33.666 1.00 81.12 83 SER A C 1
ATOM 662 O O . SER A 1 83 ? 15.571 3.658 -33.234 1.00 81.12 83 SER A O 1
ATOM 664 N N . SER A 1 84 ? 14.012 4.301 -34.709 1.00 84.69 84 SER A N 1
ATOM 665 C CA . SER A 1 84 ? 14.808 5.353 -35.348 1.00 84.69 84 SER A CA 1
ATOM 666 C C . SER A 1 84 ? 15.007 6.590 -34.464 1.00 84.69 84 SER A C 1
ATOM 668 O O . SER A 1 84 ? 15.950 7.347 -34.681 1.00 84.69 84 SER A O 1
ATOM 670 N N . GLU A 1 85 ? 14.163 6.809 -33.452 1.00 84.81 85 GLU A N 1
ATOM 671 C CA . GLU A 1 85 ? 14.214 7.987 -32.576 1.00 84.81 85 GLU A CA 1
ATOM 672 C C . GLU A 1 85 ? 15.066 7.754 -31.317 1.00 84.81 85 GLU A C 1
ATOM 674 O O . GLU A 1 85 ? 14.635 7.935 -30.176 1.00 84.81 85 GLU A O 1
ATOM 679 N N . ILE A 1 86 ? 16.328 7.374 -31.527 1.00 86.06 86 ILE A N 1
ATOM 680 C CA . ILE A 1 86 ? 17.273 6.992 -30.461 1.00 86.06 86 ILE A CA 1
ATOM 681 C C . ILE A 1 86 ? 17.456 8.107 -29.415 1.00 86.06 86 ILE A C 1
ATOM 683 O O . ILE A 1 86 ? 17.567 7.828 -28.220 1.00 86.06 86 ILE A O 1
ATOM 687 N N . LEU A 1 87 ? 17.464 9.376 -29.839 1.00 89.38 87 LEU A N 1
ATOM 688 C CA . LEU A 1 87 ? 17.632 10.522 -28.936 1.00 89.38 87 LEU A CA 1
ATOM 689 C C . LEU A 1 87 ? 16.459 10.669 -27.961 1.00 89.38 87 LEU A C 1
ATOM 691 O O . LEU A 1 87 ? 16.679 10.905 -26.773 1.00 89.38 87 LEU A O 1
ATOM 695 N N . LEU A 1 88 ? 15.230 10.485 -28.449 1.00 87.62 88 LEU A N 1
ATOM 696 C CA . LEU A 1 88 ? 14.026 10.556 -27.628 1.00 87.62 88 LEU A CA 1
ATOM 697 C C . LEU A 1 88 ? 14.010 9.414 -26.608 1.00 87.62 88 LEU A C 1
ATOM 699 O O . LEU A 1 88 ? 13.834 9.655 -25.414 1.00 87.62 88 LEU A O 1
ATOM 703 N N . ILE A 1 89 ? 14.300 8.189 -27.061 1.00 88.62 89 ILE A N 1
ATOM 704 C CA . ILE A 1 89 ? 14.402 7.001 -26.201 1.00 88.62 89 ILE A CA 1
ATOM 705 C C . ILE A 1 89 ? 15.468 7.219 -25.118 1.00 88.62 89 ILE A C 1
ATOM 707 O O . ILE A 1 89 ? 15.208 7.013 -23.932 1.00 88.62 89 ILE A O 1
ATOM 711 N N . SER A 1 90 ? 16.656 7.702 -25.498 1.00 89.62 90 SER A N 1
ATOM 712 C CA . SER A 1 90 ? 17.729 7.991 -24.545 1.00 89.62 90 SER A CA 1
ATOM 713 C C . SER A 1 90 ? 17.351 9.077 -23.537 1.00 89.62 90 SER A C 1
ATOM 715 O O . SER A 1 90 ? 17.784 8.982 -22.387 1.00 89.62 90 SER A O 1
ATOM 717 N N . SER A 1 91 ? 16.613 10.112 -23.943 1.00 92.75 91 SER A N 1
ATOM 718 C CA . SER A 1 91 ? 16.188 11.182 -23.035 1.00 92.75 91 SER A CA 1
ATOM 719 C C . SER A 1 91 ? 15.204 10.651 -21.998 1.00 92.75 91 SER A C 1
ATOM 721 O O . SER A 1 91 ? 15.397 10.867 -20.804 1.00 92.75 91 SER A O 1
ATOM 723 N N . ILE A 1 92 ? 14.212 9.871 -22.442 1.00 88.75 92 ILE A N 1
ATOM 724 C CA . ILE A 1 92 ? 13.208 9.252 -21.567 1.00 88.75 92 ILE A CA 1
ATOM 725 C C . ILE A 1 92 ? 13.884 8.353 -20.525 1.00 88.75 92 ILE A C 1
ATOM 727 O O . ILE A 1 92 ? 13.597 8.467 -19.336 1.00 88.75 92 ILE A O 1
ATOM 731 N N . ILE A 1 93 ? 14.819 7.492 -20.943 1.00 89.00 93 ILE A N 1
ATOM 732 C CA . ILE A 1 93 ? 15.542 6.604 -20.018 1.00 89.00 93 ILE A CA 1
ATOM 733 C C . ILE A 1 93 ? 16.356 7.414 -19.001 1.00 89.00 93 ILE A C 1
ATOM 735 O O . ILE A 1 93 ? 16.320 7.108 -17.812 1.00 89.00 93 ILE A O 1
ATOM 739 N N . LYS A 1 94 ? 17.062 8.468 -19.435 1.00 93.06 94 LYS A N 1
ATOM 740 C CA . LYS A 1 94 ? 17.830 9.337 -18.527 1.00 93.06 94 LYS A CA 1
ATOM 741 C C . LYS A 1 94 ? 16.941 10.032 -17.498 1.00 93.06 94 LYS A C 1
ATOM 743 O O . LYS A 1 94 ? 17.303 10.073 -16.327 1.00 93.06 94 LYS A O 1
ATOM 748 N N . GLU A 1 95 ? 15.791 10.553 -17.912 1.00 90.38 95 GLU A N 1
ATOM 749 C CA . GLU A 1 95 ? 14.845 11.195 -16.996 1.00 90.38 95 GLU A CA 1
ATOM 750 C C . GLU A 1 95 ? 14.248 10.208 -15.993 1.00 90.38 95 GLU A C 1
ATOM 752 O O . GLU A 1 95 ? 14.157 10.528 -14.807 1.00 90.38 95 GLU A O 1
ATOM 757 N N . LEU A 1 96 ? 13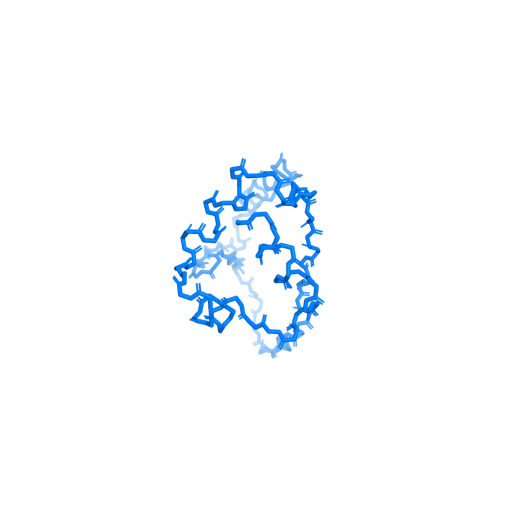.895 8.998 -16.439 1.00 85.12 96 LEU A N 1
ATOM 758 C CA . LEU A 1 96 ? 13.413 7.937 -15.554 1.00 85.12 96 LEU A CA 1
ATOM 759 C C . LEU A 1 96 ? 14.472 7.558 -14.513 1.00 85.12 96 LEU A C 1
ATOM 761 O O . LEU A 1 96 ? 14.157 7.489 -13.329 1.00 85.12 96 LEU A O 1
ATOM 765 N N . MET A 1 97 ? 15.731 7.392 -14.930 1.00 87.19 97 MET A N 1
ATOM 766 C CA . MET A 1 97 ? 16.839 7.098 -14.013 1.00 87.19 97 MET A CA 1
ATOM 767 C C . MET A 1 97 ? 17.121 8.229 -13.018 1.00 87.19 97 MET A C 1
ATOM 769 O O . MET A 1 97 ? 17.593 7.955 -11.927 1.00 87.19 97 MET A O 1
ATOM 773 N N . ALA A 1 98 ? 16.859 9.490 -13.373 1.00 92.44 98 ALA A N 1
ATOM 774 C CA . ALA A 1 98 ? 17.084 10.629 -12.481 1.00 92.44 98 ALA A CA 1
ATOM 775 C C . ALA A 1 98 ? 15.944 10.859 -11.469 1.00 92.44 98 ALA A C 1
ATOM 777 O O . ALA A 1 98 ? 16.111 11.613 -10.510 1.00 92.44 98 ALA A O 1
ATOM 778 N N . LYS A 1 99 ? 14.760 10.282 -11.713 1.00 84.00 99 LYS A N 1
ATOM 779 C CA . LYS A 1 99 ? 13.562 10.417 -10.865 1.00 84.00 99 LYS A CA 1
ATOM 780 C C . LYS A 1 99 ? 13.358 9.238 -9.906 1.00 84.00 99 LYS A C 1
ATOM 782 O O . LYS A 1 99 ? 12.505 9.352 -9.023 1.00 84.00 99 LYS A O 1
ATOM 787 N N . CYS A 1 100 ? 14.093 8.145 -10.095 1.00 50.78 100 CYS A N 1
ATOM 788 C CA . CYS A 1 100 ? 14.145 6.980 -9.213 1.00 50.78 100 CYS A CA 1
ATOM 789 C C . CYS A 1 100 ? 15.389 7.032 -8.323 1.00 50.78 100 CYS A C 1
ATOM 791 O O . CYS A 1 100 ? 15.276 6.544 -7.178 1.00 50.78 100 CYS A O 1
#

Mean predicted aligned error: 18.29 Å

Solvent-accessible surface area (backbone atoms only — not comparable to full-atom values): 6552 Å² total; per-residue (Å²): 106,73,67,60,56,52,55,58,61,72,45,75,76,79,59,56,69,70,59,53,23,58,78,65,79,46,51,70,66,56,53,53,49,52,32,62,76,65,57,56,74,74,72,70,86,75,83,73,83,78,78,77,77,82,70,74,71,75,72,77,77,68,88,68,71,85,70,62,53,48,75,52,75,58,92,91,46,74,46,81,39,56,58,85,47,53,67,59,55,52,49,54,51,51,53,54,64,74,75,108

Foldseek 3Di:
DVVLLVVVVVCVPVDDPVRSCVVVVHDPVRSVVVCVVVVPCPDPPDDDDDDPPPPVPVPPPPPDDPPQWDWDDDPPDIDTGGPVPVVVVVVVVVVVVVVD

Organism: NCBI:txid1345695

Secondary structure (DSSP, 8-state):
-HHHHHHHHHTTTSS-HHHHHHHTT--HHHHHHHHHHTTTT------------------------S--EEEEEETTEEEEEETT-HHHHHHHHHHHHHH-